Protein 6GV5 (pdb70)

Radius of gyration: 17.89 Å; Cα contacts (8 Å, |Δi|>4): 118; chains: 1; bounding box: 34×22×58 Å

Foldseek 3Di:
DVVVLVVLLVVLLVVLVPQDLDAPLLSVVLSVVSVPDDDSVVNVVSSVLSVLLSVLSVLLCVLLVCVVVLCVPFQVVVDDVVLVVQLVVLSVVSVCQRPDDPNRDSDSVVSVVSSVSNVVSSVVRD

InterPro domains:
  IPR002988 Protein G-related albumin-binding (GA) module [PF01468] (3750-3801)
  IPR002988 Protein G-related albumin-binding (GA) module [PF01468] (4128-4181)
  IPR002988 Protein G-related albumin-binding (GA) module [PF01468] (4254-4308)
  IPR002988 Protein G-related albumin-binding (GA) module [PF01468] (4379-4432)
  IPR002988 Protein G-related albumin-binding (GA) module [PF01468] (4505-4558)
  IPR002988 Protein G-related albumin-binding (GA) module [PF01468] (5260-5312)
  IPR002988 Protein G-related albumin-binding (GA) module [PF01468] (5764-5817)
  IPR002988 Protein G-related albumin-binding (GA) module [PF01468] (6014-6067)
  IPR002988 Protein G-related albumin-binding (GA) module [PF01468] (6267-6319)
  IPR002988 Protein G-related albumin-binding (GA) module [PF01468] (6392-6446)
  IPR002988 Protein G-related albumin-binding (GA) module [PF01468] (6645-6697)
  IPR002988 Protein G-related albumin-binding (GA) module [PF01468] (6770-6822)
  IPR002988 Protein G-related albumin-binding (GA) module [PF01468] (6895-6949)
  IPR002988 Protein G-related albumin-binding (GA) module [PF01468] (7022-7074)
  IPR002988 Protein G-related albumin-binding (GA) module [PF01468] (7148-7200)
  IPR002988 Protein G-related albumin-binding (GA) module [PF01468] (7650-7704)
  IPR002988 Protein G-related albumin-binding (GA) module [PF01468] (7777-7830)
  IPR002988 Protein G-related albumin-binding (GA) module [PF01468] (7902-7955)
  IPR002988 Protein G-related albumin-binding (GA) module [PF01468] (8025-8077)
  IPR002988 Protein G-related albumin-binding (GA) module [PF01468] (8279-8332)

Secondary structure (DSSP, 8-state):
-HHHHHHHHHHHHHHHHH-SSS-HHHHHHHHHHHHT--SHHHHHHHHHHHHHHHHHHHHHHHHHHTHHHHHHHSSGGGS-HHHHHHHHHHHHHHHHHHH--SS----HHHHHHHHHHHHHHHHTT-

Sequence (126 aa):
ADQKLQDAKTDAKQQITNFTGLTEPQKQALENIINQQTSRANVAKQLSHAKFLNGKMEELKVAVAKASLVRQNSNYINEDVSSEKEAYEQQAIAKGQEIINSENNPTISSTDINRTIQEINDAEQNLH

B-factor: mean 34.28, std 12.09, range [14.8, 83.52]

Nearest PDB structures (foldseek):
  6gv5-assembly1_A  TM=1.008E+00  e=5.150E-17  Staphylococcus epidermidis
  2dgj-assembly1_B  TM=8.997E-01  e=8.339E-06  Staphylococcus aureus
  2dgj-assembly1_A  TM=9.317E-01  e=1.862E-05  Staphylococcus aureus
  6poo-assembly1_A  TM=5.464E-01  e=2.858E-01  Streptococcus agalactiae

Structure (mmCIF, N/CA/C/O backbone):
data_6GV5
#
_entry.id   6GV5
#
_cell.length_a   25.801
_cell.length_b   45.591
_cell.length_c   99.661
_cell.angle_alpha   90.000
_cell.angle_beta   90.000
_cell.angle_gamma   90.000
#
_symmetry.space_group_name_H-M   'P 21 21 21'
#
loop_
_entity.id
_entity.type
_entity.pdbx_description
1 polymer 'Hyperosmolarity resistance protein Emb'
2 water water
#
loop_
_atom_site.group_PDB
_atom_site.id
_atom_site.type_symbol
_atom_site.label_atom_id
_atom_site.label_alt_id
_atom_site.label_comp_id
_atom_site.label_asym_id
_atom_site.label_entity_id
_atom_site.label_seq_id
_atom_site.pdbx_PDB_ins_code
_atom_site.Cartn_x
_atom_site.Cartn_y
_atom_site.Cartn_z
_atom_site.occupancy
_atom_site.B_iso_or_equiv
_atom_site.auth_seq_id
_atom_site.auth_comp_id
_atom_site.auth_asym_id
_atom_site.auth_atom_id
_atom_site.pdbx_PDB_model_num
ATOM 1 N N . ALA A 1 1 ? -18.383 -5.519 48.449 1.00 51.62 1 ALA A N 1
ATOM 2 C CA . ALA A 1 1 ? -18.221 -6.753 49.271 1.00 56.27 1 ALA A CA 1
ATOM 3 C C . ALA A 1 1 ? -17.434 -7.814 48.501 1.00 57.10 1 ALA A C 1
ATOM 4 O O . ALA A 1 1 ? -17.119 -7.637 47.321 1.00 52.45 1 ALA A O 1
ATOM 13 N N . ASP A 1 2 ? -17.114 -8.919 49.179 1.00 57.50 2 ASP A N 1
ATOM 14 C CA . ASP A 1 2 ? -16.361 -9.988 48.533 1.00 55.08 2 ASP A CA 1
ATOM 15 C C . ASP A 1 2 ? -17.167 -10.627 47.408 1.00 53.46 2 ASP A C 1
ATOM 16 O O . ASP A 1 2 ? -16.603 -11.022 46.380 1.00 48.30 2 ASP A O 1
ATOM 25 N N . GLN A 1 3 ? -18.488 -10.738 47.581 1.00 57.65 3 GLN A N 1
ATOM 26 C CA . GLN A 1 3 ? -19.322 -11.287 46.517 1.00 55.38 3 GLN A CA 1
ATOM 27 C C . GLN A 1 3 ? -19.363 -10.353 45.313 1.00 50.89 3 GLN A C 1
ATOM 28 O O . GLN A 1 3 ? -19.428 -10.818 44.170 1.00 44.84 3 GLN A O 1
ATOM 42 N N . LYS A 1 4 ? -19.315 -9.038 45.551 1.00 47.17 4 LYS A N 1
ATOM 43 C CA . LYS A 1 4 ? -19.297 -8.086 44.449 1.00 46.49 4 LYS A CA 1
ATOM 44 C C . LYS A 1 4 ? -18.011 -8.207 43.641 1.00 41.42 4 LYS A C 1
ATOM 45 O O . LYS A 1 4 ? -18.038 -8.132 42.407 1.00 36.27 4 LYS A O 1
ATOM 64 N N . LEU A 1 5 ? -16.873 -8.370 44.321 1.00 38.87 5 LEU A N 1
ATOM 65 C CA . LEU A 1 5 ? -15.601 -8.495 43.615 1.00 37.90 5 LEU A CA 1
ATOM 66 C C . LEU A 1 5 ? -15.540 -9.792 42.821 1.00 40.49 5 LEU A C 1
ATOM 67 O O . LEU A 1 5 ? -15.086 -9.801 41.669 1.00 32.93 5 LEU A O 1
ATOM 83 N N . GLN A 1 6 ? -15.986 -10.899 43.422 1.00 39.27 6 GLN A N 1
ATOM 84 C CA . GLN A 1 6 ? -16.017 -12.174 42.715 1.00 42.06 6 GLN A CA 1
ATOM 85 C C . GLN A 1 6 ? -16.875 -12.088 41.457 1.00 40.94 6 GLN A C 1
ATOM 86 O O . GLN A 1 6 ? -16.509 -12.632 40.408 1.00 35.87 6 GLN A O 1
ATOM 100 N N . ASP A 1 7 ? -18.021 -11.407 41.540 1.00 36.66 7 ASP A N 1
ATOM 101 C CA . ASP A 1 7 ? -18.896 -11.289 40.380 1.00 36.43 7 ASP A CA 1
ATOM 102 C C . ASP A 1 7 ? -18.283 -10.402 39.302 1.00 34.89 7 ASP A C 1
ATOM 103 O O . ASP A 1 7 ? -18.456 -10.663 38.107 1.00 32.46 7 ASP A O 1
ATOM 112 N N . ALA A 1 8 ? -17.573 -9.344 39.700 1.00 35.00 8 ALA A N 1
ATOM 113 C CA . ALA A 1 8 ? -16.940 -8.472 38.717 1.00 33.56 8 ALA A CA 1
ATOM 114 C C . ALA A 1 8 ? -15.826 -9.202 37.973 1.00 31.30 8 ALA A C 1
ATOM 115 O O . ALA A 1 8 ? -15.653 -9.013 36.763 1.00 28.74 8 ALA A O 1
ATOM 122 N N . LYS A 1 9 ? -15.056 -10.031 38.682 1.00 30.93 9 LYS A N 1
ATOM 123 C CA . LYS A 1 9 ? -14.015 -10.816 38.023 1.00 28.39 9 LYS A CA 1
ATOM 124 C C . LYS A 1 9 ? -14.623 -11.784 37.018 1.00 32.01 9 LYS A C 1
ATOM 125 O O . LYS A 1 9 ? -14.149 -11.899 35.883 1.00 28.36 9 LYS A O 1
ATOM 144 N N . THR A 1 10 ? -15.676 -12.497 37.422 1.00 31.80 10 THR A N 1
ATOM 145 C CA . THR A 1 10 ? -16.327 -13.441 36.521 1.00 29.37 10 THR A CA 1
ATOM 146 C C . THR A 1 10 ? -16.816 -12.740 35.261 1.00 33.32 10 THR A C 1
ATOM 147 O O . THR A 1 10 ? -16.589 -13.216 34.142 1.00 31.29 10 THR A O 1
ATOM 158 N N . ASP A 1 11 ? -17.477 -11.590 35.424 1.00 31.19 11 ASP A N 1
ATOM 159 C CA . ASP A 1 11 ? -17.977 -10.846 34.275 1.00 32.43 11 ASP A CA 1
ATOM 160 C C . ASP A 1 11 ? -16.840 -10.436 33.351 1.00 32.65 11 ASP A C 1
ATOM 161 O O . ASP A 1 11 ? -16.942 -10.567 32.127 1.00 30.89 11 ASP A O 1
ATOM 170 N N . ALA A 1 12 ? -15.747 -9.927 33.922 1.00 29.29 12 ALA A N 1
ATOM 171 C CA . ALA A 1 12 ? -14.629 -9.469 33.105 1.00 27.94 12 ALA A CA 1
ATOM 172 C C . ALA A 1 12 ? -14.006 -10.621 32.329 1.00 29.38 12 ALA A C 1
ATOM 173 O O . ALA A 1 12 ? -13.677 -10.476 31.146 1.00 26.93 12 ALA A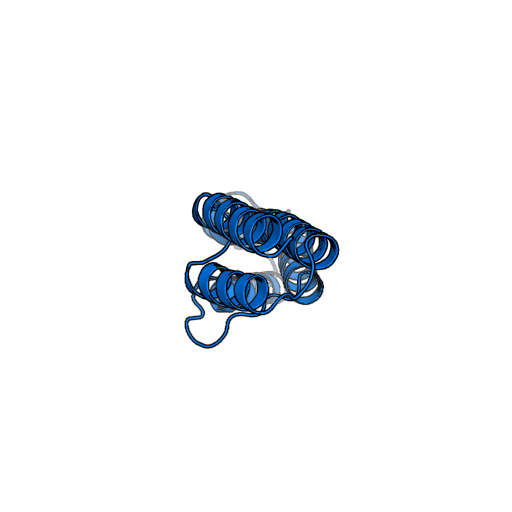 O 1
ATOM 180 N N . LYS A 1 13 ? -13.834 -11.776 32.978 1.00 28.67 13 LYS A N 1
ATOM 181 C CA . LYS A 1 13 ? -13.236 -12.911 32.284 1.00 28.05 13 LYS A CA 1
ATOM 182 C C . LYS A 1 13 ? -14.146 -13.416 31.173 1.00 30.54 13 LYS A C 1
ATOM 183 O O . LYS A 1 13 ? -13.669 -13.827 30.107 1.00 30.65 13 LYS A O 1
ATOM 202 N N . GLN A 1 14 ? -15.461 -13.380 31.396 1.00 30.44 14 GLN A N 1
ATOM 203 C CA . GLN A 1 14 ? -16.399 -13.765 30.350 1.00 32.71 14 GLN A CA 1
ATOM 204 C C . GLN A 1 14 ? -16.304 -12.831 29.150 1.00 33.28 14 GLN A C 1
ATOM 205 O O . GLN A 1 14 ? -16.313 -13.285 28.001 1.00 31.79 14 GLN A O 1
ATOM 219 N N . GLN A 1 15 ? -16.213 -11.519 29.394 1.00 32.30 15 GLN A N 1
ATOM 220 C CA . GLN A 1 15 ? -16.045 -10.582 28.291 1.00 31.02 15 GLN A CA 1
ATOM 221 C C . GLN A 1 15 ? -14.762 -10.870 27.524 1.00 31.01 15 GLN A C 1
ATOM 222 O O . GLN A 1 15 ? -14.750 -10.859 26.286 1.00 30.45 15 GLN A O 1
ATOM 236 N N . ILE A 1 16 ? -13.671 -11.130 28.246 1.00 27.25 16 ILE A N 1
ATOM 237 C CA . ILE A 1 16 ? -12.382 -11.375 27.603 1.00 28.47 16 ILE A CA 1
ATOM 238 C C . ILE A 1 16 ? -12.447 -12.633 26.755 1.00 31.48 16 ILE A C 1
ATOM 239 O O . ILE A 1 16 ? -11.853 -12.703 25.670 1.00 28.06 16 ILE A O 1
ATOM 255 N N . THR A 1 17 ? -13.169 -13.647 27.234 1.00 29.35 17 THR A N 1
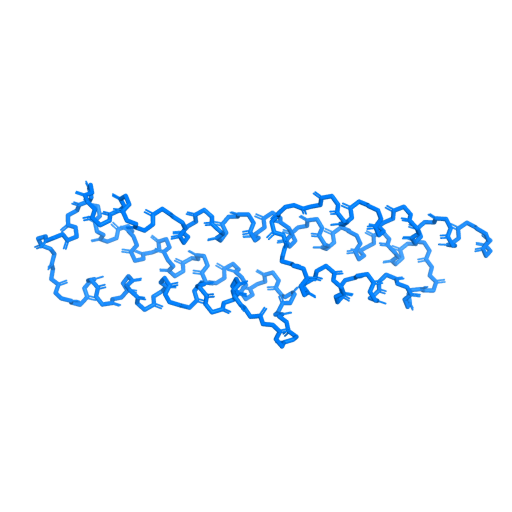ATOM 256 C CA . THR A 1 17 ? -13.301 -14.883 26.471 1.00 31.74 17 THR A CA 1
ATOM 257 C C . THR A 1 17 ? -13.973 -14.643 25.126 1.00 34.08 17 THR A C 1
ATOM 258 O O . THR A 1 17 ? -13.688 -15.358 24.159 1.00 34.37 17 THR A O 1
ATOM 269 N N . ASN A 1 18 ? -14.856 -13.640 25.044 1.00 34.61 18 ASN A N 1
ATOM 270 C CA . ASN A 1 18 ? -15.552 -13.360 23.792 1.00 36.55 18 ASN A CA 1
ATOM 271 C C . ASN A 1 18 ? -14.649 -12.668 22.776 1.00 36.51 18 ASN A C 1
ATOM 272 O O . ASN A 1 18 ? -14.901 -12.753 21.569 1.00 40.01 18 ASN A O 1
ATOM 283 N N . PHE A 1 19 ? -13.617 -11.964 23.237 1.00 33.50 19 PHE A N 1
ATOM 284 C CA . PHE A 1 19 ? -12.763 -11.205 22.335 1.00 32.81 19 PHE A CA 1
ATOM 285 C C . PHE A 1 19 ? -12.176 -12.110 21.255 1.00 35.71 19 PHE A C 1
ATOM 286 O O . PHE A 1 19 ? -11.852 -13.278 21.499 1.00 33.92 19 PHE A O 1
ATOM 303 N N . THR A 1 20 ? -12.050 -11.561 20.044 1.00 33.24 20 THR A N 1
ATOM 304 C CA . THR A 1 20 ? -11.462 -12.276 18.921 1.00 34.58 20 THR A CA 1
ATOM 305 C C . THR A 1 20 ? -10.098 -11.737 18.517 1.00 33.52 20 THR A C 1
ATOM 306 O O . THR A 1 20 ? -9.351 -12.441 17.826 1.00 32.14 20 THR A O 1
ATOM 317 N N . GLY A 1 21 ? -9.754 -10.514 18.926 1.00 26.37 21 GLY A N 1
ATOM 318 C CA . GLY A 1 21 ? -8.446 -9.981 18.595 1.00 23.86 21 GLY A CA 1
ATOM 319 C C . GLY A 1 21 ? -7.351 -10.632 19.415 1.00 25.45 21 GLY A C 1
ATOM 320 O O . GLY A 1 21 ? -6.346 -11.107 18.876 1.00 22.17 21 GLY A O 1
ATOM 324 N N . LEU A 1 22 ? -7.538 -10.678 20.729 1.00 24.00 22 LEU A N 1
ATOM 325 C CA . LEU A 1 22 ? -6.571 -11.322 21.603 1.00 22.46 22 LEU A CA 1
ATOM 326 C C . LEU A 1 22 ? -6.364 -12.781 21.217 1.00 25.02 22 LEU A C 1
ATOM 327 O O . LEU A 1 22 ? -7.299 -13.480 20.821 1.00 26.62 22 LEU A O 1
ATOM 343 N N . THR A 1 23 ? -5.127 -13.249 21.362 1.00 24.25 23 THR A N 1
ATOM 344 C CA . THR A 1 23 ? -4.844 -14.667 21.222 1.00 25.46 23 THR A CA 1
ATOM 345 C C . THR A 1 23 ? -5.183 -15.384 22.524 1.00 26.65 23 THR A C 1
ATOM 346 O O . THR A 1 23 ? -5.315 -14.764 23.585 1.00 26.14 23 THR A O 1
ATOM 357 N N . GLU A 1 24 ? -5.303 -16.711 22.440 1.00 28.85 24 GLU A N 1
ATOM 358 C CA . GLU A 1 24 ? -5.625 -17.480 23.641 1.00 32.84 24 GLU A CA 1
ATOM 359 C C . GLU A 1 24 ? -4.569 -17.317 24.725 1.00 30.22 24 GLU A C 1
ATOM 360 O O . GLU A 1 24 ? -4.948 -17.163 25.899 1.00 31.23 24 GLU A O 1
ATOM 372 N N . PRO A 1 25 ? -3.269 -17.331 24.430 1.00 29.02 25 PRO A N 1
ATOM 373 C CA . PRO A 1 25 ? -2.294 -17.013 25.485 1.00 30.88 25 PRO A CA 1
ATOM 374 C C . PRO A 1 25 ? -2.508 -15.647 26.113 1.00 29.90 25 PRO A C 1
ATOM 375 O O . PRO A 1 25 ? -2.357 -15.501 27.330 1.00 28.89 25 PRO A O 1
ATOM 386 N N . GLN A 1 26 ? -2.863 -14.635 25.311 1.00 27.64 26 GLN A N 1
ATOM 387 C CA . GLN A 1 26 ? -3.104 -13.310 25.861 1.00 24.57 26 GLN A CA 1
ATOM 388 C C . GLN A 1 26 ? -4.330 -13.302 26.764 1.00 25.89 26 GLN A C 1
ATOM 389 O O . GLN A 1 26 ? -4.331 -12.649 27.809 1.00 26.39 26 GLN A O 1
ATOM 403 N N . LYS A 1 27 ? -5.392 -13.995 26.358 1.00 24.87 27 LYS A N 1
ATOM 404 C CA . LYS A 1 27 ? -6.585 -14.077 27.197 1.00 26.04 27 LYS A CA 1
ATOM 405 C C . LYS A 1 27 ? -6.256 -14.704 28.543 1.00 32.27 27 LYS A C 1
ATOM 406 O O . LYS A 1 27 ? -6.683 -14.216 29.594 1.00 29.88 27 LYS A O 1
ATOM 425 N N . GLN A 1 28 ? -5.489 -15.798 28.534 1.00 31.83 28 GLN A N 1
ATOM 426 C CA . GLN A 1 28 ? -5.166 -16.460 29.793 1.00 32.20 28 GLN A CA 1
ATOM 427 C C . GLN A 1 28 ? -4.363 -15.552 30.709 1.00 31.96 28 GLN A C 1
ATOM 428 O O . GLN A 1 28 ? -4.636 -15.482 31.913 1.00 33.80 28 GLN A O 1
ATOM 442 N N . ALA A 1 29 ? -3.374 -14.845 30.161 1.00 28.26 29 ALA A N 1
ATOM 443 C CA . ALA A 1 29 ? -2.587 -13.934 30.974 1.00 28.54 29 ALA A CA 1
ATOM 444 C C . ALA A 1 29 ? -3.469 -12.853 31.586 1.00 32.12 29 ALA A C 1
ATOM 445 O O . ALA A 1 29 ? -3.272 -12.460 32.740 1.00 31.91 29 ALA A O 1
ATOM 452 N N . LEU A 1 30 ? -4.454 -12.366 30.825 1.00 28.41 30 LEU A N 1
ATOM 453 C CA . LEU A 1 30 ? -5.333 -11.310 31.318 1.00 30.12 30 LEU A CA 1
ATOM 454 C C . LEU A 1 30 ? -6.347 -11.840 32.323 1.00 31.82 30 LEU A C 1
ATOM 455 O O . LEU A 1 30 ? -6.649 -11.162 33.313 1.00 31.05 30 LEU A O 1
ATOM 471 N N . GLU A 1 31 ? -6.886 -13.039 32.089 1.00 33.27 31 GLU A N 1
ATOM 472 C CA . GLU A 1 31 ? -7.769 -13.649 33.079 1.00 34.98 31 GLU A CA 1
ATOM 473 C C . GLU A 1 31 ? -7.047 -13.832 34.407 1.00 36.90 31 GLU A C 1
ATOM 474 O O . GLU A 1 31 ? -7.625 -13.606 35.477 1.00 33.05 31 GLU A O 1
ATOM 486 N N . ASN A 1 32 ? -5.772 -14.227 34.360 1.00 36.76 32 ASN A N 1
ATOM 487 C CA . ASN A 1 32 ? -4.992 -14.360 35.585 1.00 37.75 32 ASN A CA 1
ATOM 488 C C . ASN A 1 32 ? -4.810 -13.012 36.270 1.00 38.15 32 ASN A C 1
ATOM 489 O O . ASN A 1 32 ? -4.895 -12.914 37.499 1.00 38.08 32 ASN A O 1
ATOM 500 N N . ILE A 1 33 ? -4.550 -11.962 35.491 1.00 33.33 33 ILE A N 1
ATOM 501 C CA . ILE A 1 33 ? -4.444 -10.622 36.053 1.00 35.34 33 ILE A CA 1
ATOM 502 C C . ILE A 1 33 ? -5.755 -10.225 36.717 1.00 36.11 33 ILE A C 1
ATOM 503 O O . ILE A 1 33 ? -5.762 -9.679 37.827 1.00 38.54 33 ILE A O 1
ATOM 519 N N . ILE A 1 34 ? -6.882 -10.494 36.052 1.00 34.43 34 ILE A N 1
ATOM 520 C CA . ILE A 1 34 ? -8.188 -10.186 36.634 1.00 35.18 34 ILE A CA 1
ATOM 521 C C . ILE A 1 34 ? -8.332 -10.875 37.986 1.00 36.19 34 ILE A C 1
ATOM 522 O O . ILE A 1 34 ? -8.733 -10.260 38.982 1.00 33.72 34 ILE A O 1
ATOM 538 N N . ASN A 1 35 ? -8.002 -12.168 38.040 1.00 35.41 35 ASN A N 1
ATOM 539 C CA . ASN A 1 35 ? -8.221 -12.937 39.261 1.00 36.85 35 ASN A CA 1
ATOM 540 C C . ASN A 1 35 ? -7.413 -12.397 40.432 1.00 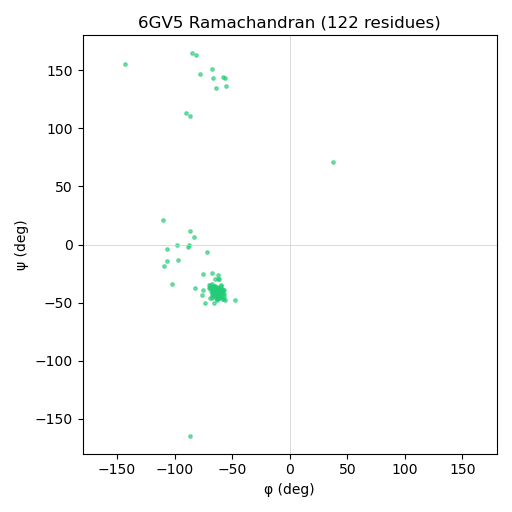37.08 35 ASN A C 1
ATOM 541 O O . ASN A 1 35 ? -7.804 -12.586 41.590 1.00 37.95 35 ASN A O 1
ATOM 552 N N . GLN A 1 36 ? -6.292 -11.733 40.162 1.00 39.39 36 GLN A N 1
ATOM 553 C CA . GLN A 1 36 ? -5.406 -11.252 41.214 1.00 42.49 36 GLN A CA 1
ATOM 554 C C . GLN A 1 36 ? -5.772 -9.863 41.726 1.00 45.12 36 GLN A C 1
ATOM 555 O O . GLN A 1 36 ? -5.113 -9.369 42.649 1.00 47.26 36 GLN A O 1
ATOM 569 N N . GLN A 1 37 ? -6.797 -9.225 41.166 1.00 42.94 37 GLN A N 1
ATOM 570 C CA . GLN A 1 37 ? -7.165 -7.880 41.584 1.00 38.51 37 GLN A CA 1
ATOM 571 C C . GLN A 1 37 ? -7.940 -7.918 42.899 1.00 37.85 37 GLN A C 1
ATOM 572 O O . GLN A 1 37 ? -8.705 -8.848 43.172 1.00 38.81 37 GLN A O 1
ATOM 586 N N . THR A 1 38 ? 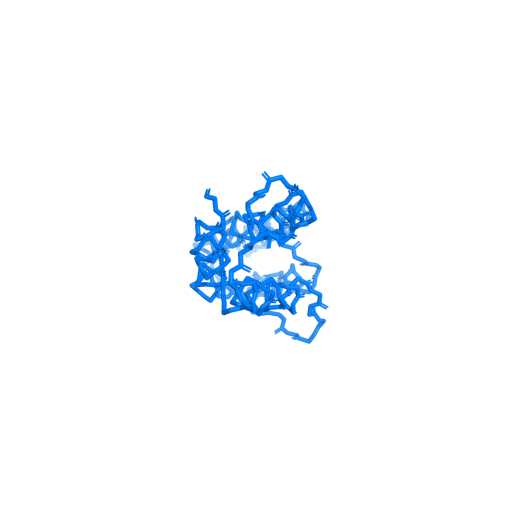-7.740 -6.882 43.709 1.00 38.54 38 THR A N 1
ATOM 587 C CA . THR A 1 38 ? -8.301 -6.829 45.050 1.00 39.36 38 THR A CA 1
ATOM 588 C C . THR A 1 38 ? -9.468 -5.862 45.174 1.00 37.45 38 THR A C 1
ATOM 589 O O . THR A 1 38 ? -10.076 -5.783 46.246 1.00 39.97 38 THR A O 1
ATOM 600 N N . SER A 1 39 ? -9.799 -5.126 44.119 1.00 34.79 39 SER A N 1
ATOM 601 C CA . SER A 1 39 ? -10.915 -4.197 44.156 1.00 32.99 39 SER A CA 1
ATOM 602 C C . SER A 1 39 ? -11.620 -4.198 42.809 1.00 32.42 39 SER A C 1
ATOM 603 O O . SER A 1 39 ? -11.018 -4.506 41.777 1.00 30.38 39 SER A O 1
ATOM 611 N N . ARG A 1 40 ? -12.902 -3.833 42.826 1.00 28.26 40 ARG A N 1
ATOM 612 C CA . ARG A 1 40 ? -13.657 -3.741 41.582 1.00 28.91 40 ARG A CA 1
ATOM 613 C C . ARG A 1 40 ? -13.115 -2.634 40.688 1.00 32.21 40 ARG A C 1
ATOM 614 O O . ARG A 1 40 ? -13.107 -2.770 39.459 1.00 27.93 40 ARG A O 1
ATOM 635 N N . ALA A 1 41 ? -12.665 -1.526 41.277 1.00 30.75 41 ALA A N 1
ATOM 636 C CA . ALA A 1 41 ? -12.066 -0.471 40.470 1.00 31.61 41 ALA A CA 1
ATOM 637 C C . ALA A 1 41 ? -10.876 -1.002 39.681 1.00 33.22 41 ALA A C 1
ATOM 638 O O . ALA A 1 41 ? -10.726 -0.700 38.490 1.00 33.29 41 ALA A O 1
ATOM 645 N N . ASN A 1 42 ? -10.030 -1.813 40.320 1.00 33.63 42 ASN A N 1
ATOM 646 C CA . ASN A 1 42 ? -8.859 -2.350 39.636 1.00 35.34 42 ASN A CA 1
ATOM 647 C C . ASN A 1 42 ? -9.256 -3.377 38.585 1.00 34.24 42 ASN A C 1
ATOM 648 O O . ASN A 1 42 ? -8.612 -3.477 37.532 1.00 31.82 42 ASN A O 1
ATOM 659 N N . VAL A 1 43 ? -10.304 -4.161 38.852 1.00 28.34 43 VAL A N 1
ATOM 660 C CA . VAL A 1 43 ? -10.804 -5.088 37.842 1.00 27.17 43 VAL A CA 1
ATOM 661 C C . VAL A 1 43 ? -11.257 -4.320 36.610 1.00 28.20 43 VAL A C 1
ATOM 662 O O . VAL A 1 43 ? -10.974 -4.717 35.474 1.00 26.26 43 VAL A O 1
ATOM 675 N N . ALA A 1 44 ? -11.955 -3.202 36.813 1.00 27.95 44 ALA A N 1
ATOM 676 C CA . ALA A 1 44 ? -12.437 -2.415 35.681 1.00 26.86 44 ALA A CA 1
ATOM 677 C C . ALA A 1 44 ? -11.280 -1.813 34.896 1.00 31.80 44 ALA A C 1
ATOM 678 O O . ALA A 1 44 ? -11.338 -1.734 33.664 1.00 28.20 44 ALA A O 1
ATOM 685 N N . LYS A 1 45 ? -10.229 -1.370 35.594 1.00 32.52 45 LYS A N 1
ATOM 686 C CA . LYS A 1 45 ? -9.053 -0.840 34.913 1.00 31.18 45 LYS A CA 1
ATOM 687 C C . LYS A 1 45 ? -8.420 -1.907 34.032 1.00 31.84 45 LYS A C 1
ATOM 688 O O . LYS A 1 45 ? -8.060 -1.652 32.876 1.00 31.23 45 LYS A O 1
ATOM 707 N N . GLN A 1 46 ? -8.269 -3.118 34.570 1.00 30.52 46 GLN A N 1
ATOM 708 C CA . GLN A 1 46 ? -7.649 -4.193 33.803 1.00 31.59 46 GLN A CA 1
ATOM 709 C C . GLN A 1 46 ? -8.541 -4.643 32.654 1.00 28.14 46 GLN A C 1
ATOM 710 O O . GLN A 1 46 ? -8.032 -5.000 31.585 1.00 26.97 46 GLN A O 1
ATOM 724 N N . LEU A 1 47 ? -9.864 -4.629 32.843 1.00 25.95 47 LEU A N 1
ATOM 725 C CA . LEU A 1 47 ? -10.766 -4.955 31.742 1.00 24.30 47 LEU A CA 1
ATOM 726 C C . LEU A 1 47 ? -10.698 -3.891 30.655 1.00 27.74 47 LEU A C 1
ATOM 727 O O . LEU A 1 47 ? -10.730 -4.213 29.462 1.00 26.70 47 LEU A O 1
ATOM 743 N N . SER A 1 48 ? -10.619 -2.616 31.047 1.00 27.00 48 SER A N 1
ATOM 744 C CA . SER A 1 48 ? -10.446 -1.551 30.064 1.00 28.31 48 SER A CA 1
ATOM 745 C C . SER A 1 48 ? -9.158 -1.753 29.275 1.00 28.39 48 SER A C 1
ATOM 746 O O . SER A 1 48 ? -9.137 -1.589 28.047 1.00 28.68 48 SER A O 1
ATOM 754 N N . HIS A 1 49 ? -8.076 -2.125 29.961 1.00 28.83 49 HIS A N 1
ATOM 755 C CA . HIS A 1 49 ? -6.818 -2.417 29.281 1.00 30.79 49 HIS A CA 1
ATOM 756 C C . HIS A 1 49 ? -6.970 -3.588 28.322 1.00 30.63 49 HIS A C 1
ATOM 757 O O . HIS A 1 49 ? -6.464 -3.545 27.191 1.00 28.45 49 HIS A O 1
ATOM 770 N N . ALA A 1 50 ? -7.668 -4.643 28.748 1.00 27.57 50 ALA A N 1
ATOM 771 C CA . ALA A 1 50 ? -7.873 -5.794 27.875 1.00 25.81 50 ALA A CA 1
ATOM 772 C C . ALA A 1 50 ? -8.670 -5.406 26.636 1.00 26.37 50 ALA A C 1
ATOM 773 O O . ALA A 1 50 ? -8.387 -5.884 25.533 1.00 23.93 50 ALA A O 1
ATOM 780 N N . LYS A 1 51 ? -9.683 -4.552 26.798 1.00 24.75 51 LYS A N 1
ATOM 781 C CA . LYS A 1 51 ? -1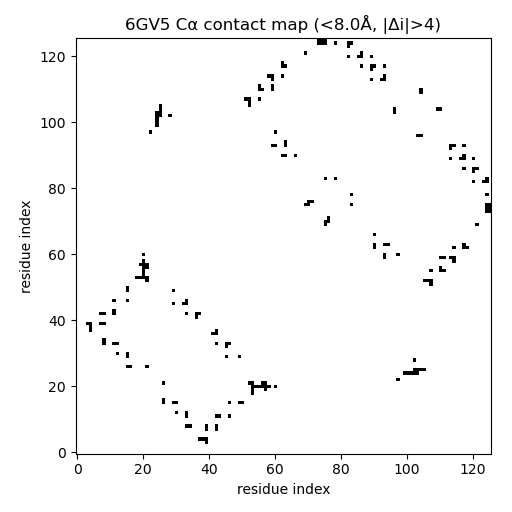0.477 -4.142 25.649 1.00 23.39 51 LYS A CA 1
ATOM 782 C C . LYS A 1 51 ? -9.638 -3.343 24.666 1.00 24.85 51 LYS A C 1
ATOM 783 O O . LYS A 1 51 ? -9.791 -3.483 23.445 1.00 26.07 51 LYS A O 1
ATOM 802 N N . PHE A 1 52 ? -8.751 -2.490 25.175 1.00 23.73 52 PHE A N 1
ATOM 803 C CA . PHE A 1 52 ? -7.903 -1.705 24.286 1.00 26.39 52 PHE A CA 1
ATOM 804 C C . PHE A 1 52 ? -6.897 -2.602 23.581 1.00 25.07 52 PHE A C 1
ATOM 805 O O . PHE A 1 52 ? -6.704 -2.506 22.361 1.00 25.79 52 PHE A O 1
ATOM 822 N N . LEU A 1 53 ? -6.257 -3.494 24.338 1.00 25.10 53 LEU A N 1
ATOM 823 C CA . LEU A 1 53 ? -5.339 -4.454 23.740 1.00 24.23 53 LEU A CA 1
ATOM 824 C C . LEU A 1 53 ? -6.046 -5.299 22.689 1.00 24.59 53 LEU A C 1
ATOM 825 O O . LEU A 1 53 ? -5.478 -5.591 21.627 1.00 23.52 53 LEU A O 1
ATOM 841 N N . ASN A 1 54 ? -7.295 -5.683 22.952 1.00 21.90 54 ASN A N 1
ATOM 842 C CA . ASN A 1 54 ? -8.037 -6.467 21.977 1.00 22.06 54 ASN A CA 1
ATOM 843 C C . ASN A 1 54 ? -8.204 -5.708 20.670 1.00 23.32 54 ASN A C 1
ATOM 844 O O . ASN A 1 54 ? -8.055 -6.284 19.590 1.00 20.30 54 ASN A O 1
ATOM 855 N N . GLY A 1 55 ? -8.518 -4.413 20.740 1.00 22.36 55 GLY A N 1
ATOM 856 C CA . GLY A 1 55 ? -8.649 -3.636 19.519 1.00 23.82 55 GLY A CA 1
ATOM 857 C C . GLY A 1 55 ? -7.348 -3.541 18.750 1.00 21.67 55 GLY A C 1
ATOM 858 O O . GLY A 1 55 ? -7.336 -3.592 17.513 1.00 23.52 55 GLY A O 1
ATOM 862 N N . LYS A 1 56 ? -6.231 -3.413 19.470 1.00 22.25 56 LYS A N 1
ATOM 863 C CA . LYS A 1 56 ? -4.943 -3.311 18.800 1.00 22.24 56 LYS A CA 1
ATOM 864 C C . LYS A 1 56 ? -4.572 -4.642 18.165 1.00 19.47 56 LYS A C 1
ATOM 865 O O . LYS A 1 56 ? -3.996 -4.679 17.068 1.00 21.09 56 LYS A O 1
ATOM 884 N N . MET A 1 57 ? -4.903 -5.747 18.837 1.00 20.25 57 MET A N 1
ATOM 885 C CA . MET A 1 57 ? -4.629 -7.057 18.268 1.00 19.87 57 MET A CA 1
ATOM 886 C C . MET A 1 57 ? -5.494 -7.314 17.038 1.00 19.55 57 MET A C 1
ATOM 887 O O . MET A 1 57 ? -5.048 -7.954 16.082 1.00 20.21 57 MET A O 1
ATOM 901 N N . GLU A 1 58 ? -6.748 -6.838 17.046 1.00 20.06 58 GLU A N 1
ATOM 902 C CA . GLU A 1 58 ? -7.560 -6.878 15.835 1.00 21.91 58 GLU A CA 1
ATOM 903 C C . GLU A 1 58 ? -6.867 -6.128 14.704 1.00 19.45 58 GLU A C 1
ATOM 904 O O . GLU A 1 58 ? -6.804 -6.616 13.569 1.00 20.90 58 GLU A O 1
ATOM 916 N N . GLU A 1 59 ? -6.369 -4.917 14.995 1.00 20.65 59 GLU A N 1
ATOM 917 C CA . GLU A 1 59 ? -5.664 -4.139 13.984 1.00 22.28 59 GLU A CA 1
ATOM 918 C C . GLU A 1 59 ? -4.429 -4.875 13.485 1.00 18.84 59 GLU A C 1
ATOM 919 O O . GLU A 1 59 ? -4.141 -4.877 12.277 1.00 19.43 59 GLU A O 1
ATOM 931 N N . LEU A 1 60 ? -3.673 -5.474 14.398 1.00 18.33 60 LEU A N 1
ATOM 932 C CA . LEU A 1 60 ? -2.475 -6.200 13.999 1.00 17.16 60 LEU A CA 1
ATOM 933 C C . LEU A 1 60 ? -2.825 -7.409 13.144 1.00 19.49 60 LEU A C 1
ATOM 934 O O . LEU A 1 60 ? -2.169 -7.665 12.124 1.00 18.79 60 LEU A O 1
ATOM 950 N N . LYS A 1 61 ? -3.860 -8.162 13.534 1.00 18.72 61 LYS A N 1
ATOM 951 C CA . LYS A 1 61 ? -4.239 -9.342 12.765 1.00 19.27 61 LYS A CA 1
ATOM 952 C C . LYS A 1 61 ? -4.671 -8.973 11.352 1.00 18.95 61 LYS A C 1
ATOM 953 O O . LYS A 1 61 ? -4.392 -9.713 10.404 1.00 19.90 61 LYS A O 1
ATOM 972 N N . VAL A 1 62 ? -5.359 -7.840 11.183 1.00 16.52 62 VAL A N 1
ATOM 973 C CA . VAL A 1 62 ? -5.733 -7.391 9.849 1.00 19.27 62 VAL A CA 1
ATOM 974 C C . VAL A 1 62 ? -4.492 -7.012 9.061 1.00 18.97 62 VAL A C 1
ATOM 975 O O . VAL A 1 62 ? -4.356 -7.375 7.888 1.00 19.95 62 VAL A O 1
ATOM 988 N N . ALA A 1 63 ? -3.564 -6.285 9.694 1.00 19.20 63 ALA A N 1
ATOM 989 C CA . ALA A 1 63 ? -2.372 -5.835 8.983 1.00 18.47 63 ALA A CA 1
ATOM 990 C C . ALA A 1 63 ? -1.549 -7.014 8.496 1.00 18.63 63 ALA A C 1
ATOM 991 O O . ALA A 1 63 ? -0.975 -6.975 7.396 1.00 18.21 63 ALA A O 1
ATOM 998 N N . VAL A 1 64 ? -1.476 -8.073 9.299 1.00 17.56 64 VAL A N 1
ATOM 999 C CA . VAL A 1 64 ? -0.723 -9.262 8.912 1.00 16.97 64 VAL A CA 1
ATOM 1000 C C . VAL A 1 64 ? -1.502 -10.077 7.886 1.00 18.61 64 VAL A C 1
ATOM 1001 O O . VAL A 1 64 ? -0.945 -10.527 6.885 1.00 19.10 64 VAL A O 1
ATOM 1014 N N . ALA A 1 65 ? -2.805 -10.249 8.106 1.00 19.20 65 ALA A N 1
ATOM 1015 C CA . ALA A 1 65 ? -3.584 -11.129 7.248 1.00 20.12 65 ALA A CA 1
ATOM 1016 C C . ALA A 1 65 ? -3.721 -10.596 5.833 1.00 21.20 65 ALA A C 1
ATOM 1017 O O . ALA A 1 65 ? -3.949 -11.385 4.912 1.00 22.80 65 ALA A O 1
ATOM 1024 N N . LYS A 1 66 ? -3.604 -9.281 5.637 1.00 19.17 66 LYS A N 1
ATOM 1025 C CA . LYS A 1 66 ? -3.758 -8.704 4.311 1.00 18.47 66 LYS A CA 1
ATOM 1026 C C . LYS A 1 66 ? -2.478 -8.768 3.475 1.00 17.88 66 LYS A C 1
ATOM 1027 O O . LYS A 1 66 ? -2.455 -8.218 2.379 1.00 17.62 66 LYS A O 1
ATOM 1046 N N . ALA A 1 67 ? -1.414 -9.425 3.945 1.00 17.65 67 ALA A N 1
ATOM 1047 C CA . ALA A 1 67 ? -0.123 -9.291 3.279 1.00 16.19 67 ALA A CA 1
ATOM 1048 C C . ALA A 1 67 ? -0.151 -9.818 1.848 1.00 16.76 67 ALA A C 1
ATOM 1049 O O . ALA A 1 67 ? 0.486 -9.241 0.962 1.00 16.50 67 ALA A O 1
ATOM 1056 N N . SER A 1 68 ? -0.829 -10.946 1.605 1.00 16.32 68 SER A N 1
ATOM 1057 C CA . SER A 1 68 ? -0.872 -11.469 0.237 1.00 17.13 68 SER A CA 1
ATOM 1058 C C . SER A 1 68 ? -1.641 -10.540 -0.696 1.00 17.82 68 SER A C 1
ATOM 1059 O O . SER A 1 68 ? -1.256 -10.375 -1.858 1.00 18.57 68 SER A O 1
ATOM 1067 N N . LEU A 1 69 ? -2.734 -9.930 -0.218 1.00 18.48 69 LEU A N 1
ATOM 1068 C CA . LEU A 1 69 ? -3.422 -8.914 -1.011 1.00 19.73 69 LEU A CA 1
ATOM 1069 C C . LEU A 1 69 ? -2.498 -7.746 -1.342 1.00 19.41 69 LEU A C 1
ATOM 1070 O O . LEU A 1 69 ? -2.507 -7.236 -2.465 1.00 22.33 69 LEU A O 1
ATOM 1086 N N . VAL A 1 70 ? -1.699 -7.305 -0.365 1.00 16.82 70 VAL A N 1
ATOM 1087 C CA . VAL A 1 70 ? -0.776 -6.200 -0.574 1.00 18.63 70 VAL A CA 1
ATOM 1088 C C . VAL A 1 70 ? 0.276 -6.589 -1.606 1.00 17.88 70 VAL A C 1
ATOM 1089 O O . VAL A 1 70 ? 0.583 -5.819 -2.521 1.00 19.81 70 VAL A O 1
ATOM 1102 N N . ARG A 1 71 ? 0.841 -7.792 -1.470 1.00 16.05 71 ARG A N 1
ATOM 1103 C CA . ARG A 1 71 ? 1.862 -8.219 -2.423 1.00 17.01 71 ARG A CA 1
ATOM 1104 C C . ARG A 1 71 ? 1.327 -8.244 -3.841 1.00 18.59 71 ARG A C 1
ATOM 1105 O O . ARG A 1 71 ? 2.058 -7.942 -4.789 1.00 20.03 71 ARG A O 1
ATOM 1126 N N . GLN A 1 72 ? 0.044 -8.594 -4.009 1.00 18.78 72 GLN A N 1
ATOM 1127 C CA . GLN A 1 72 ? -0.525 -8.744 -5.342 1.00 20.76 72 GLN A CA 1
ATOM 1128 C C . GLN A 1 72 ? -0.954 -7.408 -5.928 1.00 21.55 72 GLN A C 1
ATOM 1129 O O . GLN A 1 72 ? -0.802 -7.187 -7.140 1.00 24.90 72 GLN A O 1
ATOM 1143 N N . ASN A 1 73 ? -1.485 -6.510 -5.103 1.00 22.14 73 ASN A N 1
ATOM 1144 C CA . ASN A 1 73 ? -2.181 -5.336 -5.618 1.00 23.00 73 ASN A CA 1
ATOM 1145 C C . ASN A 1 73 ? -1.422 -4.032 -5.480 1.00 26.05 73 ASN A C 1
ATOM 1146 O O . ASN A 1 73 ? -1.818 -3.041 -6.109 1.00 29.01 73 ASN A O 1
ATOM 1157 N N . SER A 1 74 ? -0.363 -3.987 -4.679 1.00 20.99 74 SER A N 1
ATOM 1158 C CA . SER A 1 74 ? 0.465 -2.800 -4.592 1.00 21.86 74 SER A CA 1
ATOM 1159 C C . SER A 1 74 ? 1.537 -2.841 -5.683 1.00 25.18 74 SER A C 1
ATOM 1160 O O . SER A 1 74 ? 1.470 -3.631 -6.632 1.00 22.28 74 SER A O 1
ATOM 1168 N N . ASN A 1 75 ? 2.555 -1.993 -5.549 1.00 21.90 75 ASN A N 1
ATOM 1169 C CA . ASN A 1 75 ? 3.722 -2.038 -6.422 1.00 23.86 75 ASN A CA 1
ATOM 1170 C C . ASN A 1 75 ? 4.796 -3.003 -5.931 1.00 26.06 75 ASN A C 1
ATOM 1171 O O . ASN A 1 75 ? 5.910 -2.993 -6.454 1.00 24.97 75 ASN A O 1
ATOM 1182 N N . TYR A 1 76 ? 4.469 -3.835 -4.948 1.00 21.15 76 TYR A N 1
ATOM 1183 C CA . TYR A 1 76 ? 5.427 -4.750 -4.338 1.00 20.80 76 TYR A CA 1
ATOM 1184 C C . TYR A 1 76 ? 6.246 -5.519 -5.365 1.00 23.91 76 TYR A C 1
ATOM 1185 O O . TYR A 1 76 ? 7.470 -5.641 -5.233 1.00 23.71 76 TYR A O 1
ATOM 1203 N N . ILE A 1 77 ? 5.590 -6.094 -6.369 1.00 23.20 77 ILE A N 1
ATOM 1204 C CA . ILE A 1 77 ? 6.333 -6.915 -7.326 1.00 27.91 77 ILE A CA 1
ATOM 1205 C C . ILE A 1 77 ? 7.377 -6.091 -8.072 1.00 32.17 77 ILE A C 1
ATOM 1206 O O . ILE A 1 77 ? 8.431 -6.617 -8.451 1.00 37.18 77 ILE A O 1
ATOM 1222 N N . ASN A 1 78 ? 7.125 -4.797 -8.275 1.00 31.53 78 ASN A N 1
ATOM 1223 C CA . ASN A 1 78 ? 8.025 -3.930 -9.027 1.00 37.37 78 ASN A CA 1
ATOM 1224 C C . ASN A 1 78 ? 8.961 -3.112 -8.144 1.00 34.88 78 ASN A C 1
ATOM 1225 O O . ASN A 1 78 ? 9.773 -2.342 -8.667 1.00 34.57 78 ASN A O 1
ATOM 1236 N N . GLU A 1 79 ? 8.872 -3.250 -6.826 1.00 25.15 79 GLU A N 1
ATOM 1237 C CA . GLU A 1 79 ? 9.555 -2.323 -5.944 1.00 25.12 79 GLU A CA 1
ATOM 1238 C C . GLU A 1 79 ? 11.002 -2.738 -5.722 1.00 25.76 79 GLU A C 1
ATOM 1239 O O . GLU A 1 79 ? 11.408 -3.869 -6.018 1.00 25.34 79 GLU A O 1
ATOM 1251 N N . ASP A 1 80 ? 11.785 -1.793 -5.204 1.00 25.58 80 ASP A N 1
ATOM 1252 C CA . ASP A 1 80 ? 13.173 -2.059 -4.861 1.00 29.56 80 ASP A CA 1
ATOM 1253 C C . ASP A 1 80 ? 13.253 -3.040 -3.696 1.00 25.05 80 ASP A C 1
ATOM 1254 O O . ASP A 1 80 ? 12.378 -3.088 -2.829 1.00 23.42 80 ASP A O 1
ATOM 1263 N N . VAL A 1 81 ? 14.344 -3.805 -3.660 1.00 22.98 81 VAL A N 1
ATOM 1264 C CA . VAL A 1 81 ? 14.459 -4.880 -2.679 1.00 21.54 81 VAL A CA 1
ATOM 1265 C C . VAL A 1 81 ? 14.385 -4.335 -1.257 1.00 21.85 81 VAL A C 1
ATOM 1266 O O . VAL A 1 81 ? 13.828 -4.976 -0.356 1.00 21.31 81 VAL A O 1
ATOM 1279 N N . SER A 1 82 ? 14.936 -3.144 -1.016 1.00 21.99 82 SER A N 1
ATOM 1280 C CA A SER A 1 82 ? 14.901 -2.592 0.333 0.49 22.51 82 SER A CA 1
ATOM 1281 C CA B SER A 1 82 ? 14.901 -2.592 0.333 0.51 23.22 82 SER A CA 1
ATOM 1282 C C . SER A 1 82 ? 13.468 -2.444 0.832 1.00 20.74 82 SER A C 1
ATOM 1283 O O . SER A 1 82 ? 13.164 -2.765 1.988 1.00 21.63 82 SER A O 1
ATOM 1296 N N . GLU A 1 83 ? 12.570 -1.947 -0.027 1.00 21.46 83 GLU A N 1
ATOM 1297 C CA . GLU A 1 83 ? 11.185 -1.756 0.387 1.00 21.49 83 GLU A CA 1
ATOM 1298 C C . GLU A 1 83 ? 10.480 -3.087 0.600 1.00 18.71 83 GLU A C 1
ATOM 1299 O O . GLU A 1 83 ? 9.649 -3.216 1.506 1.00 19.16 83 GLU A O 1
ATOM 1311 N N . LYS A 1 84 ? 10.779 -4.082 -0.238 1.00 18.18 84 LYS A N 1
ATOM 1312 C CA . LYS A 1 84 ? 10.178 -5.402 -0.074 1.00 17.41 84 LYS A CA 1
ATOM 1313 C C . LYS A 1 84 ? 10.673 -6.080 1.192 1.00 16.44 84 LYS A C 1
ATOM 1314 O O . LYS A 1 84 ? 9.884 -6.705 1.912 1.00 17.27 84 LYS A O 1
ATOM 1333 N N . GLU A 1 85 ? 11.971 -5.962 1.476 1.00 18.02 85 GLU A N 1
ATOM 1334 C CA . GLU A 1 85 ? 12.531 -6.553 2.683 1.00 17.57 85 GLU A CA 1
ATOM 1335 C C . GLU A 1 85 ? 11.959 -5.901 3.935 1.00 15.87 85 GLU A C 1
ATOM 1336 O O . GLU A 1 85 ? 11.678 -6.594 4.918 1.00 18.80 85 GLU A O 1
ATOM 1348 N N . ALA A 1 86 ? 11.793 -4.571 3.926 1.00 18.23 86 ALA A N 1
ATOM 1349 C CA . ALA A 1 86 ? 11.217 -3.895 5.087 1.00 16.89 86 ALA A CA 1
ATOM 1350 C C . ALA A 1 86 ? 9.810 -4.393 5.371 1.00 16.61 86 ALA A C 1
ATOM 1351 O O . ALA A 1 86 ? 9.427 -4.582 6.534 1.00 17.15 86 ALA A O 1
ATOM 1358 N N . TYR A 1 87 ? 9.032 -4.631 4.321 1.00 16.44 87 TYR A N 1
ATOM 1359 C CA . TYR A 1 87 ? 7.675 -5.119 4.523 1.00 15.49 87 TYR A CA 1
ATOM 1360 C C . TYR A 1 87 ? 7.688 -6.537 5.092 1.00 16.79 87 TYR A C 1
ATOM 1361 O O . TYR A 1 87 ? 6.968 -6.849 6.044 1.00 15.55 87 TYR A O 1
ATOM 1379 N N . GLU A 1 88 ? 8.516 -7.426 4.530 1.00 16.89 88 GLU A N 1
ATOM 1380 C CA . GLU A 1 88 ? 8.530 -8.797 5.015 1.00 15.36 88 GLU A CA 1
ATOM 1381 C C . GLU A 1 88 ? 9.040 -8.872 6.450 1.00 15.31 88 GLU A C 1
ATOM 1382 O O . GLU A 1 88 ? 8.575 -9.704 7.236 1.00 17.68 88 GLU A O 1
ATOM 1394 N N . GLN A 1 89 ? 10.025 -8.034 6.802 1.00 16.73 89 GLN A N 1
ATOM 1395 C CA A GLN A 1 89 ? 10.503 -7.981 8.180 0.57 18.37 89 GLN A CA 1
ATOM 1396 C CA B GLN A 1 89 ? 10.494 -8.007 8.182 0.43 18.23 89 GLN A CA 1
ATOM 1397 C C . GLN A 1 89 ? 9.379 -7.573 9.126 1.00 16.04 89 GLN A C 1
ATOM 1398 O O . GLN A 1 89 ? 9.189 -8.174 10.192 1.00 20.20 89 GLN A O 1
ATOM 1425 N N . ALA A 1 90 ? 8.626 -6.526 8.747 1.00 17.32 90 ALA A N 1
ATOM 1426 C CA . ALA A 1 90 ? 7.545 -6.049 9.616 1.00 17.20 90 ALA A CA 1
ATOM 1427 C C . ALA A 1 90 ? 6.435 -7.084 9.739 1.00 16.96 90 ALA A C 1
ATOM 1428 O O . ALA A 1 90 ? 5.909 -7.314 10.838 1.00 18.02 90 ALA A O 1
ATOM 1435 N N . ILE A 1 91 ? 6.058 -7.727 8.625 1.00 15.82 91 ILE A N 1
ATOM 1436 C CA . ILE A 1 91 ? 5.023 -8.757 8.680 1.00 15.15 91 ILE A CA 1
ATOM 1437 C C . ILE A 1 91 ? 5.468 -9.914 9.566 1.00 17.80 91 ILE A C 1
ATOM 1438 O O . ILE A 1 91 ? 4.690 -10.430 10.373 1.00 17.89 91 ILE A O 1
ATOM 1454 N N . ALA A 1 92 ? 6.735 -10.321 9.451 1.00 18.11 92 ALA A N 1
ATOM 1455 C CA . ALA A 1 92 ? 7.246 -11.411 10.273 1.00 19.75 92 ALA A CA 1
ATOM 1456 C C . ALA A 1 92 ? 7.180 -11.075 11.755 1.00 20.73 92 ALA A C 1
ATOM 1457 O O . ALA A 1 92 ? 6.873 -11.947 12.576 1.00 19.40 92 ALA A O 1
ATOM 1464 N N . LYS A 1 93 ? 7.477 -9.826 12.122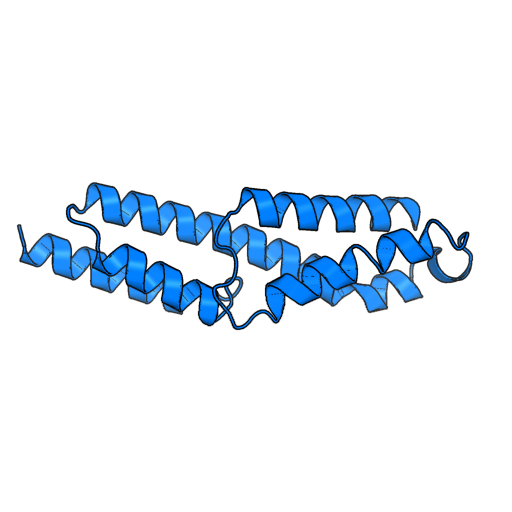 1.00 18.02 93 LYS A N 1
ATOM 1465 C CA . LYS A 1 93 ? 7.364 -9.431 13.525 1.00 18.15 93 LYS A CA 1
ATOM 1466 C C . LYS A 1 93 ? 5.918 -9.542 13.995 1.00 19.84 93 LYS A C 1
ATOM 1467 O O . LYS A 1 93 ? 5.645 -10.010 15.107 1.00 20.85 93 LYS A O 1
ATOM 1486 N N . GLY A 1 94 ? 4.973 -9.108 13.166 1.00 18.16 94 GLY A N 1
ATOM 1487 C CA . GLY A 1 94 ? 3.576 -9.269 13.529 1.00 17.42 94 GLY A CA 1
ATOM 1488 C C . GLY A 1 94 ? 3.169 -10.720 13.689 1.00 20.30 94 GLY A C 1
ATOM 1489 O O . GLY A 1 94 ? 2.421 -11.061 14.607 1.00 19.39 94 GLY A O 1
ATOM 1493 N N . GLN A 1 95 ? 3.641 -11.592 12.793 1.00 18.59 95 GLN A N 1
ATOM 1494 C CA . GLN A 1 95 ? 3.334 -13.012 12.892 1.00 21.29 95 GLN A CA 1
ATOM 1495 C C . GLN A 1 95 ? 3.900 -13.608 14.170 1.00 22.78 95 GLN A C 1
ATOM 1496 O O . GLN A 1 95 ? 3.264 -14.459 14.806 1.00 27.40 95 GLN A O 1
ATOM 1510 N N . GLU A 1 96 ? 5.098 -13.176 14.558 1.00 23.73 96 GLU A N 1
ATOM 1511 C CA . GLU A 1 96 ? 5.703 -13.646 15.801 1.00 27.14 96 GLU A CA 1
ATOM 1512 C C . GLU A 1 96 ? 4.799 -13.360 16.991 1.00 28.24 96 GLU A C 1
ATOM 1513 O O . GLU A 1 96 ? 4.632 -14.208 17.876 1.00 31.45 96 GLU A O 1
ATOM 1525 N N . ILE A 1 97 ? 4.205 -12.166 17.033 1.00 24.98 97 ILE A N 1
ATOM 1526 C CA . ILE A 1 97 ? 3.313 -11.821 18.135 1.00 24.42 97 ILE A CA 1
ATOM 1527 C C . ILE A 1 97 ? 2.067 -12.698 18.112 1.00 26.83 97 ILE A C 1
ATOM 1528 O O . ILE A 1 97 ? 1.679 -13.282 19.131 1.00 28.35 97 ILE A O 1
ATOM 1544 N N . ILE A 1 98 ? 1.413 -12.784 16.954 1.00 23.67 98 ILE A N 1
ATOM 1545 C CA . ILE A 1 98 ? 0.145 -13.505 16.859 1.00 25.11 98 ILE A CA 1
ATOM 1546 C C . ILE A 1 98 ? 0.335 -14.978 17.203 1.00 32.13 98 ILE A C 1
ATOM 1547 O O . ILE A 1 98 ? -0.485 -15.580 17.906 1.00 34.11 98 ILE A O 1
ATOM 1563 N N . ASN A 1 99 ? 1.408 -15.583 16.710 1.00 31.12 99 ASN A N 1
ATOM 1564 C CA . ASN A 1 99 ? 1.627 -17.011 16.873 1.00 32.86 99 ASN A CA 1
ATOM 1565 C C . ASN A 1 99 ? 2.359 -17.365 18.159 1.00 35.78 99 ASN A C 1
ATOM 1566 O O . ASN A 1 99 ? 2.584 -18.552 18.419 1.00 42.20 99 ASN A O 1
ATOM 1577 N N . SER A 1 100 ? 2.722 -16.379 18.973 1.00 35.02 100 SER A N 1
ATOM 1578 C CA . SER A 1 100 ? 3.469 -16.653 20.192 1.00 36.60 100 SER A CA 1
ATOM 1579 C C . SER A 1 100 ? 2.643 -17.484 21.166 1.00 42.44 100 SER A C 1
ATOM 1580 O O . SER A 1 100 ? 1.461 -17.210 21.397 1.00 39.33 100 SER A O 1
ATOM 1588 N N . GLU A 1 101 ? 3.279 -18.507 21.737 1.00 43.22 101 GLU A N 1
ATOM 1589 C CA . GLU A 1 101 ? 2.692 -19.304 22.804 1.00 42.94 101 GLU A CA 1
ATOM 1590 C C . GLU A 1 101 ? 3.231 -18.942 24.179 1.00 40.77 101 GLU A C 1
ATOM 1591 O O . GLU A 1 101 ? 2.489 -19.022 25.166 1.00 45.00 101 GLU A O 1
ATOM 1603 N N . ASN A 1 102 ? 4.503 -18.556 24.263 0.00 41.09 102 ASN A N 1
ATOM 1604 C CA . ASN A 1 102 ? 5.161 -18.265 25.532 0.00 42.71 102 ASN A CA 1
ATOM 1605 C C . ASN A 1 102 ? 4.900 -16.812 25.908 0.00 45.84 102 ASN A C 1
ATOM 1606 O O . ASN A 1 102 ? 5.428 -15.897 25.268 0.00 45.79 102 ASN A O 1
ATOM 1611 N N . ASN A 1 103 ? 4.095 -16.607 26.953 0.00 48.46 103 ASN A N 1
ATOM 1612 C CA . ASN A 1 103 ? 3.856 -15.299 27.552 0.00 51.53 103 ASN A CA 1
ATOM 1613 C C . ASN A 1 103 ? 3.804 -14.211 26.487 0.00 46.84 103 ASN A C 1
ATOM 1614 O O . ASN A 1 103 ? 4.732 -13.398 26.382 0.00 46.77 103 ASN A O 1
ATOM 1619 N N . PRO A 1 104 ? 2.751 -14.165 25.675 0.00 43.94 104 PRO A N 1
ATOM 1620 C CA . PRO A 1 104 ? 2.674 -13.128 24.643 0.00 41.88 104 PRO A CA 1
ATOM 1621 C C . PRO A 1 104 ? 2.531 -11.758 25.279 0.00 43.30 104 PRO A C 1
ATOM 1622 O O . PRO A 1 104 ? 1.866 -11.596 26.305 0.00 44.52 104 PRO A O 1
ATOM 1626 N N . THR A 1 105 ? 3.169 -10.770 24.662 1.00 42.19 105 THR A N 1
ATOM 1627 C CA . THR A 1 105 ? 3.101 -9.416 25.186 1.00 43.27 105 THR A CA 1
ATOM 1628 C C . THR A 1 105 ? 1.646 -8.987 25.332 1.00 44.68 105 THR A C 1
ATOM 1629 O O . THR A 1 105 ? 0.805 -9.247 24.466 1.00 38.61 105 THR A O 1
ATOM 1634 N N . ILE A 1 106 ? 1.341 -8.356 26.460 1.00 46.03 106 ILE A N 1
ATOM 1635 C CA . ILE A 1 106 ? 0.071 -7.674 26.645 1.00 48.44 106 ILE A CA 1
ATOM 1636 C C . ILE A 1 106 ? 0.276 -6.161 26.677 1.00 46.43 106 ILE A C 1
ATOM 1637 O O . ILE A 1 106 ? -0.562 -5.429 27.201 1.00 45.01 106 ILE A O 1
ATOM 1653 N N . SER A 1 107 ? 1.393 -5.693 26.116 1.00 42.22 107 SER A N 1
ATOM 1654 C CA . SER A 1 107 ? 1.709 -4.273 26.051 1.00 42.71 107 SER A CA 1
ATOM 1655 C C . SER A 1 107 ? 1.135 -3.704 24.761 1.00 37.12 107 SER A C 1
ATOM 1656 O O . SER A 1 107 ? 1.589 -4.050 23.665 1.00 35.18 107 SER A O 1
ATOM 1664 N N . SER A 1 108 ? 0.145 -2.824 24.893 1.00 34.53 108 SER A N 1
ATOM 1665 C CA . SER A 1 108 ? -0.469 -2.226 23.716 1.00 34.24 108 SER A CA 1
ATOM 1666 C C . SER A 1 108 ? 0.521 -1.357 2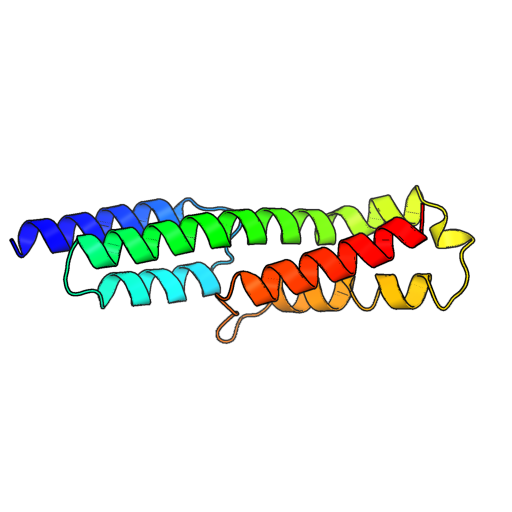2.953 1.00 33.08 108 SER A C 1
ATOM 1667 O O . SER A 1 108 ? 0.416 -1.232 21.728 1.00 28.09 108 SER A O 1
ATOM 1675 N N . THR A 1 109 ? 1.494 -0.763 23.647 1.00 33.83 109 THR A N 1
ATOM 1676 C CA . THR A 1 109 ? 2.476 0.066 22.955 1.00 35.56 109 THR A CA 1
ATOM 1677 C C . THR A 1 109 ? 3.375 -0.778 22.061 1.00 35.45 109 THR A C 1
ATOM 1678 O O . THR A 1 109 ? 3.714 -0.358 20.949 1.00 34.17 109 THR A O 1
ATOM 1689 N N . ASP A 1 110 ? 3.784 -1.959 22.535 1.00 33.29 110 ASP A N 1
ATOM 1690 C CA . ASP A 1 110 ? 4.562 -2.866 21.699 1.00 38.30 110 ASP A CA 1
ATOM 1691 C C . ASP A 1 110 ? 3.767 -3.285 20.468 1.00 30.46 110 ASP A C 1
ATOM 1692 O O . ASP A 1 110 ? 4.306 -3.346 19.354 1.00 28.60 110 ASP A O 1
ATOM 1701 N N . ILE A 1 111 ? 2.484 -3.604 20.658 1.00 29.01 111 ILE A N 1
ATOM 1702 C CA . ILE A 1 111 ? 1.625 -3.961 19.532 1.00 24.67 111 ILE A CA 1
ATOM 1703 C C . ILE A 1 111 ? 1.492 -2.782 18.578 1.00 27.81 111 ILE A C 1
ATOM 1704 O O . ILE A 1 111 ? 1.607 -2.924 17.354 1.00 24.28 111 ILE A O 1
ATOM 1720 N N . ASN A 1 112 ? 1.243 -1.592 19.123 1.00 28.98 112 ASN A N 1
ATOM 1721 C CA . ASN A 1 112 ? 1.050 -0.436 18.261 1.00 24.71 112 ASN A CA 1
ATOM 1722 C C . ASN A 1 112 ? 2.307 -0.162 17.448 1.00 24.36 112 ASN A C 1
ATOM 1723 O O . ASN A 1 112 ? 2.223 0.184 16.264 1.00 26.32 112 ASN A O 1
ATOM 1734 N N . ARG A 1 113 ? 3.484 -0.335 18.057 1.00 26.40 113 ARG A N 1
ATOM 1735 C CA . ARG A 1 113 ? 4.724 -0.130 17.320 1.00 26.02 113 ARG A CA 1
ATOM 1736 C C . ARG A 1 113 ? 4.819 -1.096 16.149 1.00 26.64 113 ARG A C 1
ATOM 1737 O O . ARG A 1 113 ? 5.191 -0.707 15.035 1.00 25.54 113 ARG A O 1
ATOM 1758 N N . THR A 1 114 ? 4.479 -2.364 16.383 1.00 24.89 114 THR A N 1
ATOM 1759 C CA . THR A 1 114 ? 4.528 -3.343 15.302 1.00 22.04 114 THR A CA 1
ATOM 1760 C C . THR A 1 114 ? 3.533 -3.001 14.199 1.00 20.60 114 THR A C 1
ATOM 1761 O O . THR A 1 114 ? 3.854 -3.114 13.008 1.00 21.48 114 THR A O 1
ATOM 1772 N N . ILE A 1 115 ? 2.314 -2.600 14.571 1.00 21.11 115 ILE A N 1
ATOM 1773 C CA . ILE A 1 115 ? 1.331 -2.174 13.583 1.00 19.42 115 ILE A CA 1
ATOM 1774 C C . ILE A 1 115 ? 1.888 -1.028 12.753 1.00 20.61 115 ILE A C 1
ATOM 1775 O O . ILE A 1 115 ? 1.769 -1.006 11.517 1.00 19.67 115 ILE A O 1
ATOM 1791 N N . GLN A 1 116 ? 2.506 -0.046 13.423 1.00 21.66 116 GLN A N 1
ATOM 1792 C CA . GLN A 1 116 ? 3.002 1.123 12.707 1.00 22.48 116 GLN A CA 1
ATOM 1793 C C . GLN A 1 116 ? 4.136 0.749 11.763 1.00 22.42 116 GLN A C 1
ATOM 1794 O O . GLN A 1 116 ? 4.230 1.301 10.663 1.00 22.02 116 GLN A O 1
ATOM 1808 N N . GLU A 1 117 ? 4.996 -0.199 12.165 1.00 22.35 117 GLU A N 1
ATOM 1809 C CA . GLU A 1 117 ? 6.065 -0.657 11.282 1.00 22.06 117 GLU A CA 1
ATOM 1810 C C . GLU A 1 117 ? 5.498 -1.315 10.029 1.00 21.05 117 GLU A C 1
ATOM 1811 O O . GLU A 1 117 ? 5.985 -1.085 8.916 1.00 21.02 117 GLU A O 1
ATOM 1823 N N . ILE A 1 118 ? 4.470 -2.152 10.192 1.00 18.33 118 ILE A N 1
ATOM 1824 C CA . ILE A 1 118 ? 3.828 -2.762 9.027 1.00 16.77 118 ILE A CA 1
ATOM 1825 C C . ILE A 1 118 ? 3.189 -1.692 8.149 1.00 17.58 118 ILE A C 1
ATOM 1826 O O . ILE A 1 118 ? 3.354 -1.689 6.925 1.00 19.94 118 ILE A O 1
ATOM 1842 N N . ASN A 1 119 ? 2.436 -0.769 8.764 1.00 18.82 119 ASN A N 1
ATOM 1843 C CA . ASN A 1 119 ? 1.747 0.254 7.989 1.00 20.46 119 ASN A CA 1
ATOM 1844 C C . ASN A 1 119 ? 2.727 1.164 7.263 1.00 22.31 119 ASN A C 1
ATOM 1845 O O . ASN A 1 119 ? 2.490 1.537 6.111 1.00 22.79 119 ASN A O 1
ATOM 1856 N N . ASP A 1 120 ? 3.832 1.540 7.919 1.00 20.28 120 ASP A N 1
ATOM 1857 C CA . ASP A 1 120 ? 4.837 2.362 7.254 1.00 22.90 120 ASP A CA 1
ATOM 1858 C C . ASP A 1 120 ? 5.420 1.630 6.052 1.00 24.15 120 ASP A C 1
ATOM 1859 O O . ASP A 1 120 ? 5.571 2.205 4.966 1.00 25.18 120 ASP A O 1
ATOM 1868 N N . ALA A 1 121 ? 5.761 0.354 6.231 1.00 21.06 121 ALA A N 1
ATOM 1869 C CA . ALA A 1 121 ? 6.327 -0.405 5.124 1.00 18.55 121 ALA A CA 1
ATOM 1870 C C . ALA A 1 121 ? 5.305 -0.602 4.012 1.00 22.03 121 ALA A C 1
ATOM 1871 O O . ALA A 1 121 ? 5.651 -0.562 2.822 1.00 21.10 121 ALA A O 1
ATOM 1878 N N . GLU A 1 122 ? 4.043 -0.849 4.367 1.00 20.62 122 GLU A N 1
ATOM 1879 C CA . GLU A 1 122 ? 3.017 -1.018 3.351 1.00 21.45 122 GLU A CA 1
ATOM 1880 C C . GLU A 1 122 ? 2.846 0.261 2.542 1.00 22.77 122 GLU A C 1
ATOM 1881 O O . GLU A 1 122 ? 2.697 0.217 1.314 1.00 23.74 122 GLU A O 1
ATOM 1893 N N . GLN A 1 123 ? 2.893 1.416 3.212 1.00 23.88 123 GLN A N 1
ATOM 1894 C CA . GLN A 1 123 ? 2.704 2.690 2.526 1.00 29.81 123 GLN A CA 1
ATOM 1895 C C . GLN A 1 123 ? 3.746 2.889 1.435 1.00 29.34 123 GLN A C 1
ATOM 1896 O O . GLN A 1 123 ? 3.441 3.420 0.360 1.00 28.89 123 GLN A O 1
ATOM 1910 N N . ASN A 1 124 ? 4.979 2.469 1.687 1.00 23.00 124 ASN A N 1
ATOM 1911 C CA . ASN A 1 124 ? 6.038 2.645 0.709 1.00 24.27 124 ASN A CA 1
ATOM 1912 C C . ASN A 1 124 ? 5.883 1.715 -0.478 1.00 24.12 124 ASN A C 1
ATOM 1913 O O . ASN A 1 124 ? 6.639 1.845 -1.446 1.00 25.77 124 ASN A O 1
ATOM 1924 N N . LEU A 1 125 ? 4.922 0.788 -0.428 1.00 21.92 125 LEU A N 1
ATOM 1925 C CA . LEU A 1 125 ? 4.647 -0.097 -1.551 1.00 21.73 125 LEU A CA 1
ATOM 1926 C C . LEU A 1 125 ? 3.500 0.390 -2.418 1.00 26.72 125 LEU A C 1
ATOM 1927 O O . LEU A 1 125 ? 3.296 -0.147 -3.511 1.00 25.04 125 LEU A O 1
ATOM 1943 N N . HIS A 1 126 ? 2.729 1.359 -1.947 1.00 28.59 126 HIS A N 1
ATOM 1944 C CA . HIS A 1 126 ? 1.624 1.874 -2.736 1.00 32.86 126 HIS A CA 1
ATOM 1945 C C . HIS A 1 126 ? 2.109 3.002 -3.627 1.00 31.84 126 HIS A C 1
ATOM 1946 O O . HIS A 1 126 ? 1.719 3.072 -4.793 1.00 39.84 126 HIS A O 1
#

Organism: Staphylococcus epidermidis (strain ATCC 35984 / DSM 28319 / BCRC 17069 / CCUG 31568 / BM 3577 / RP62A) (NCBI:txid176279)

Solvent-accessible surface area: 7602 Å² total; per-residue (Å²): 66,128,118,100,32,117,97,27,27,59,69,0,59,109,52,0,83,117,31,103,1,4,13,131,36,0,34,123,29,1,41,90,44,0,67,131,30,115,42,120,62,47,4,59,131,51,20,68,52,0,99,109,0,16,26,34,0,76,84,0,60,96,5,18,85,75,6,78,121,6,65,129,110,20,74,28,113,125,50,95,101,81,51,56,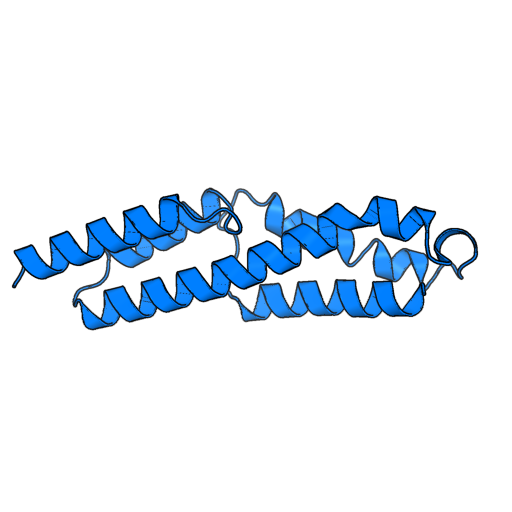91,46,0,55,110,4,3,52,113,0,77,130,25,37,110,32,156,129,123,8,41,49,39,22,103,75,0,60,168,13,8,92,68,0,63,71,9,18,133,93,1,136